Protein AF-A0A8T4DBE1-F1 (afdb_monomer)

pLDDT: mean 79.43, std 15.87, range [45.69, 93.06]

Secondary structure (DSSP, 8-state):
------------EEEEGGGS-HHHHHHIIIII-EEEEETTTTEEEEE-

Nearest PDB structures (foldseek):
  6ac8-assembly3_B  TM=5.406E-01  e=2.310E+00  Mycolicibacterium smegmatis MC2 155
  8a98-assembly1_Sh  TM=4.523E-01  e=6.947E+00  Leishmania major strain Friedlin
  2mk4-assembly1_A  TM=3.443E-01  e=7.972E+00  Aeromonas sobria

Solvent-accessible surface area (backbone atoms only — not comparable to full-atom values): 3079 Å² total; per-residue (Å²): 141,78,89,81,74,84,72,79,65,82,71,62,49,71,43,48,48,92,80,48,54,74,67,55,53,51,46,44,51,73,74,77,32,49,58,48,80,38,80,90,77,46,20,40,36,36,40,131

Mean predicted aligned error: 8.81 Å

Radius of gyration: 14.25 Å; Cα contacts (8 Å, |Δi|>4): 56; chains: 1; bounding box: 22×30×44 Å

Sequence (48 aa):
MTSHAQRDSAEDMKIPYRALTLKEAVYLLTHQFEGYFDAGTESVVLTE

Foldseek 3Di:
DDDDDPDPQQPWDWAAPVRDDPVRLVCCCPPPFPWDQDPVRNTTTGGD

Structure (mmCIF, N/CA/C/O backbone):
data_AF-A0A8T4DBE1-F1
#
_entry.id   AF-A0A8T4DBE1-F1
#
loop_
_atom_site.group_PDB
_atom_site.id
_atom_site.type_symbol
_atom_site.label_atom_id
_atom_site.label_alt_id
_atom_site.label_comp_id
_atom_site.label_asym_id
_atom_site.label_entity_id
_atom_site.label_seq_id
_atom_site.pdbx_PDB_ins_code
_atom_site.Cartn_x
_atom_site.Cartn_y
_atom_site.Cartn_z
_atom_site.occupancy
_atom_site.B_iso_or_equiv
_atom_site.auth_seq_id
_atom_site.auth_comp_id
_atom_site.auth_asym_id
_atom_site.auth_atom_id
_atom_site.pdbx_PDB_model_num
ATOM 1 N N . MET A 1 1 ? 1.012 -25.789 -33.760 1.00 48.53 1 MET A N 1
ATOM 2 C CA . MET A 1 1 ? 2.353 -25.163 -33.765 1.00 48.53 1 MET A CA 1
ATOM 3 C C . MET A 1 1 ? 2.108 -23.718 -34.175 1.00 48.53 1 MET A C 1
ATOM 5 O O . MET A 1 1 ? 1.691 -23.523 -35.298 1.00 48.53 1 MET A O 1
ATOM 9 N N . THR A 1 2 ? 2.070 -22.718 -33.304 1.00 45.69 2 THR A N 1
ATOM 10 C CA . THR A 1 2 ? 3.072 -22.299 -32.319 1.00 45.69 2 THR A CA 1
ATOM 11 C C . THR A 1 2 ? 2.396 -21.707 -31.083 1.00 45.69 2 THR A C 1
ATOM 13 O O . THR A 1 2 ? 1.623 -20.759 -31.172 1.00 45.69 2 THR A O 1
ATOM 16 N N . SER A 1 3 ? 2.722 -22.294 -29.935 1.00 60.44 3 SER A N 1
ATOM 17 C CA . SER A 1 3 ? 2.644 -21.646 -28.631 1.00 60.44 3 SER A CA 1
ATOM 18 C C . SER A 1 3 ? 3.613 -20.464 -28.630 1.00 60.44 3 SER A C 1
ATOM 20 O O . SER A 1 3 ? 4.731 -20.654 -29.096 1.00 60.44 3 SER A O 1
ATOM 22 N N . HIS A 1 4 ? 3.215 -19.289 -28.140 1.00 47.09 4 HIS A N 1
ATOM 23 C CA . HIS A 1 4 ? 4.141 -18.385 -27.457 1.00 47.09 4 HIS A CA 1
ATOM 24 C C . HIS A 1 4 ? 3.392 -17.360 -26.603 1.00 47.09 4 HIS A C 1
ATOM 26 O O . HIS A 1 4 ? 2.819 -16.398 -27.103 1.00 47.09 4 HIS A O 1
ATOM 32 N N . ALA A 1 5 ? 3.489 -17.614 -25.297 1.00 48.12 5 ALA A N 1
ATOM 33 C CA . ALA A 1 5 ? 3.549 -16.640 -24.220 1.00 48.12 5 ALA A CA 1
ATOM 34 C C . ALA A 1 5 ? 2.367 -15.670 -24.125 1.00 48.12 5 ALA A C 1
ATOM 36 O O . ALA A 1 5 ? 2.444 -14.500 -24.498 1.00 48.12 5 ALA A O 1
ATOM 37 N N . GLN A 1 6 ? 1.320 -16.156 -23.457 1.00 47.44 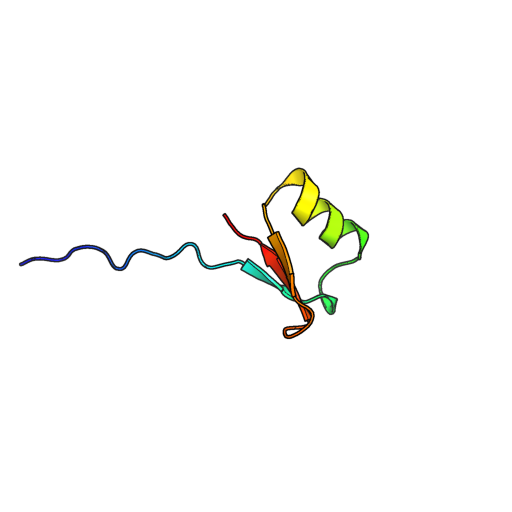6 GLN A N 1
ATOM 38 C CA . GLN A 1 6 ? 0.698 -15.378 -22.391 1.00 47.44 6 GLN A CA 1
ATOM 39 C C . GLN A 1 6 ? 1.858 -14.799 -21.567 1.00 47.44 6 GLN A C 1
ATOM 41 O O . GLN A 1 6 ? 2.592 -15.541 -20.918 1.00 47.44 6 GLN A O 1
ATOM 46 N N . ARG A 1 7 ? 2.151 -13.508 -21.750 1.00 49.59 7 ARG A N 1
ATOM 47 C CA . ARG A 1 7 ? 3.004 -12.793 -20.812 1.00 49.59 7 ARG A CA 1
ATOM 48 C C . ARG A 1 7 ? 2.212 -12.868 -19.519 1.00 49.59 7 ARG A C 1
ATOM 50 O O . ARG A 1 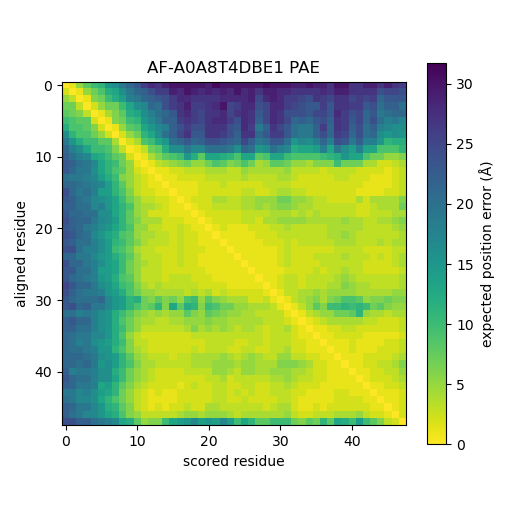7 ? 1.130 -12.289 -19.466 1.00 49.59 7 ARG A O 1
ATOM 57 N N . ASP A 1 8 ? 2.672 -13.670 -18.565 1.00 48.66 8 ASP A N 1
ATOM 58 C CA . ASP A 1 8 ? 2.389 -13.427 -17.157 1.00 48.66 8 ASP A CA 1
ATOM 59 C C . ASP A 1 8 ? 2.781 -11.967 -16.938 1.00 48.66 8 ASP A C 1
ATOM 61 O O . ASP A 1 8 ? 3.955 -11.626 -16.801 1.00 48.66 8 ASP A O 1
ATOM 65 N N . SER A 1 9 ? 1.808 -11.075 -17.118 1.00 51.19 9 SER A N 1
ATOM 66 C CA . SER A 1 9 ? 1.895 -9.721 -16.620 1.00 51.19 9 SER A CA 1
ATOM 67 C C . SER A 1 9 ? 2.155 -9.915 -15.145 1.00 51.19 9 SER A C 1
ATOM 69 O O . SER A 1 9 ? 1.326 -10.536 -14.490 1.00 51.19 9 SER A O 1
ATOM 71 N N . ALA A 1 10 ? 3.311 -9.470 -14.675 1.00 57.22 10 ALA A N 1
ATOM 72 C CA . ALA A 1 10 ? 3.557 -9.160 -13.283 1.00 57.22 10 ALA A CA 1
ATOM 73 C C . ALA A 1 10 ? 2.255 -8.697 -12.621 1.00 57.22 10 ALA A C 1
ATOM 75 O O . ALA A 1 10 ? 1.795 -7.583 -12.875 1.00 57.22 10 ALA A O 1
ATOM 76 N N . GLU A 1 11 ? 1.555 -9.595 -11.928 1.00 74.00 11 GLU A N 1
ATOM 77 C CA . GLU A 1 11 ? 0.253 -9.244 -11.381 1.00 74.00 11 GLU A CA 1
ATOM 78 C C . GLU A 1 11 ? 0.524 -8.351 -10.178 1.00 74.00 11 GLU A C 1
ATOM 80 O O . GLU A 1 11 ? 1.059 -8.817 -9.171 1.00 74.00 11 GLU A O 1
ATOM 85 N N . ASP A 1 12 ? 0.176 -7.067 -10.299 1.00 80.62 12 ASP A N 1
ATOM 86 C CA . ASP A 1 12 ? 0.272 -6.112 -9.201 1.00 80.62 12 ASP A CA 1
ATOM 87 C C . ASP A 1 12 ? -0.369 -6.709 -7.942 1.00 80.62 12 ASP A C 1
ATOM 89 O O . ASP A 1 12 ? -1.570 -7.019 -7.903 1.00 80.62 12 ASP A O 1
ATOM 93 N N . MET A 1 13 ? 0.426 -6.864 -6.886 1.00 87.19 13 MET A N 1
ATOM 94 C CA . MET A 1 13 ? -0.041 -7.488 -5.659 1.00 87.19 13 MET A CA 1
ATOM 95 C C . MET A 1 13 ? -0.789 -6.456 -4.818 1.00 87.19 13 MET A C 1
ATOM 97 O O . MET A 1 13 ? -0.209 -5.506 -4.290 1.00 87.19 13 MET A O 1
ATOM 101 N N . LYS A 1 14 ? -2.103 -6.650 -4.675 1.00 91.25 14 LYS A N 1
ATOM 102 C CA . LYS A 1 14 ? -2.988 -5.739 -3.936 1.00 91.25 14 LYS A CA 1
ATOM 103 C C . LYS A 1 14 ? -3.242 -6.235 -2.518 1.00 91.25 14 LYS A C 1
ATOM 105 O O . LYS A 1 14 ? -3.829 -7.298 -2.321 1.00 91.25 14 LYS A O 1
ATOM 110 N N . ILE A 1 15 ? -2.864 -5.435 -1.525 1.0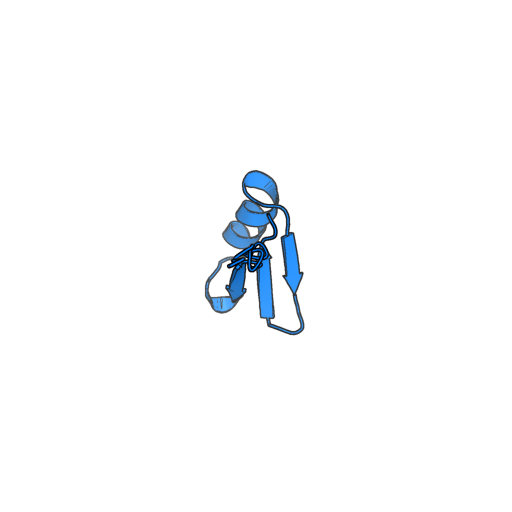0 91.50 15 ILE A N 1
ATOM 111 C CA . ILE A 1 15 ? -3.039 -5.742 -0.102 1.00 91.50 15 ILE A CA 1
ATOM 112 C C . ILE A 1 15 ? -4.027 -4.747 0.527 1.00 91.50 15 ILE A C 1
ATOM 114 O O . ILE A 1 15 ? -3.717 -3.560 0.613 1.00 91.50 15 ILE A O 1
ATOM 118 N N . PRO A 1 16 ? -5.209 -5.182 1.001 1.00 93.06 16 PRO A N 1
ATOM 119 C CA . PRO A 1 16 ? -6.193 -4.290 1.618 1.00 93.06 16 PRO A CA 1
ATOM 120 C C . PRO A 1 16 ? -5.653 -3.565 2.858 1.00 93.06 16 PRO A C 1
ATOM 122 O O . PRO A 1 16 ? -4.984 -4.181 3.687 1.00 93.06 16 PRO A O 1
ATOM 125 N N . TYR A 1 17 ? -6.035 -2.304 3.073 1.00 87.19 17 TYR A N 1
ATOM 126 C CA . TYR A 1 17 ? -5.592 -1.512 4.233 1.00 87.19 17 TYR A CA 1
ATOM 127 C C . TYR A 1 17 ? -5.921 -2.161 5.570 1.00 87.19 17 TYR A C 1
ATOM 129 O O . TYR A 1 17 ? -5.114 -2.134 6.486 1.00 87.19 17 TYR A O 1
ATOM 137 N N . ARG A 1 18 ? -7.078 -2.819 5.676 1.00 88.50 18 ARG A N 1
ATOM 138 C CA . ARG A 1 18 ? -7.475 -3.545 6.893 1.00 88.50 18 ARG A CA 1
ATOM 139 C C . ARG A 1 18 ? -6.540 -4.704 7.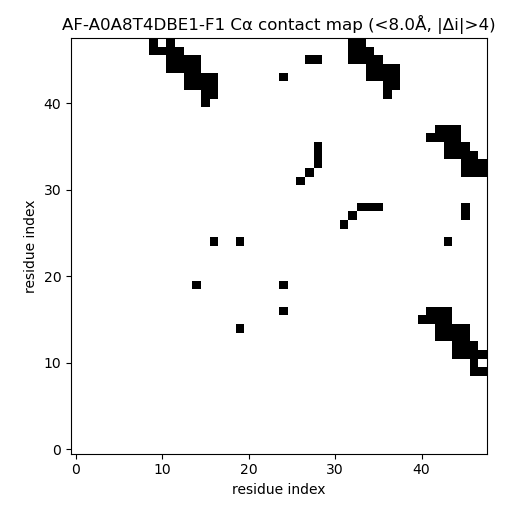265 1.00 88.50 18 ARG A C 1
ATOM 141 O O . ARG A 1 18 ? -6.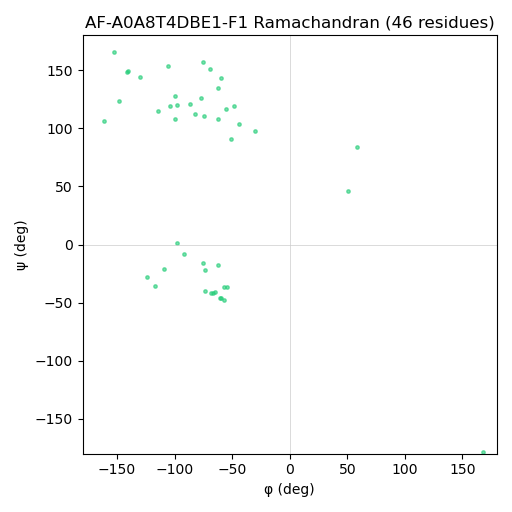628 -5.202 8.381 1.00 88.50 18 ARG A O 1
ATOM 148 N N . ALA A 1 19 ? -5.723 -5.176 6.323 1.00 90.69 19 ALA A N 1
ATOM 149 C CA . ALA A 1 19 ? -4.795 -6.281 6.526 1.00 90.69 19 ALA A CA 1
ATOM 150 C C . ALA A 1 19 ? -3.403 -5.812 6.976 1.00 90.69 19 ALA A C 1
ATOM 152 O O . ALA A 1 19 ? -2.580 -6.652 7.328 1.00 90.69 19 ALA A O 1
ATOM 153 N N . LEU A 1 20 ? -3.140 -4.500 6.966 1.00 89.06 20 LEU A N 1
ATOM 154 C CA . LEU A 1 20 ? -1.844 -3.916 7.295 1.00 89.06 20 LEU A CA 1
ATOM 155 C C . LEU A 1 20 ? -1.994 -2.796 8.321 1.00 89.06 20 LEU A C 1
ATOM 157 O O . LEU A 1 20 ? -2.907 -1.973 8.275 1.00 89.06 20 LEU A O 1
ATOM 161 N N . THR A 1 21 ? -1.025 -2.690 9.217 1.00 91.50 21 THR A N 1
ATOM 162 C CA . THR A 1 21 ? -0.797 -1.450 9.954 1.00 91.50 21 THR A CA 1
ATOM 163 C C . THR A 1 21 ? -0.127 -0.415 9.049 1.00 91.50 21 THR A C 1
ATOM 165 O O . THR A 1 21 ? 0.573 -0.751 8.092 1.00 91.50 21 THR A O 1
ATOM 168 N N . LEU A 1 22 ? -0.266 0.873 9.386 1.00 85.88 22 LEU A N 1
ATOM 169 C CA . LEU A 1 22 ? 0.391 1.956 8.643 1.00 85.88 22 LEU A CA 1
ATOM 170 C C . LEU A 1 22 ? 1.913 1.744 8.531 1.00 85.88 22 LEU A C 1
ATOM 172 O O . LEU A 1 22 ? 2.510 2.035 7.500 1.00 85.88 22 LEU A O 1
ATOM 176 N N . LYS A 1 23 ? 2.539 1.197 9.582 1.00 91.44 23 LYS A N 1
ATOM 177 C CA . LYS A 1 23 ? 3.977 0.910 9.603 1.00 91.44 23 LYS A CA 1
ATOM 178 C C . LYS A 1 23 ? 4.361 -0.184 8.603 1.00 91.44 23 LYS A C 1
ATOM 180 O O . LYS A 1 23 ? 5.380 -0.046 7.936 1.00 91.44 23 LYS A O 1
ATOM 185 N N . GLU A 1 24 ? 3.562 -1.243 8.494 1.00 90.38 24 GLU A N 1
ATOM 186 C CA . GLU A 1 24 ? 3.802 -2.332 7.538 1.00 90.38 24 GLU A CA 1
ATOM 187 C C . GLU A 1 24 ? 3.602 -1.860 6.099 1.00 90.38 24 GLU A C 1
ATOM 189 O O . GLU A 1 24 ? 4.438 -2.143 5.246 1.00 90.38 24 GLU A O 1
ATOM 194 N N . ALA A 1 25 ? 2.557 -1.067 5.847 1.00 86.00 25 ALA A N 1
ATOM 195 C CA . ALA A 1 25 ? 2.316 -0.481 4.534 1.00 86.00 25 ALA A CA 1
ATOM 196 C C . ALA A 1 25 ? 3.485 0.409 4.076 1.00 86.00 25 ALA A C 1
ATOM 198 O O . ALA A 1 25 ? 3.976 0.265 2.960 1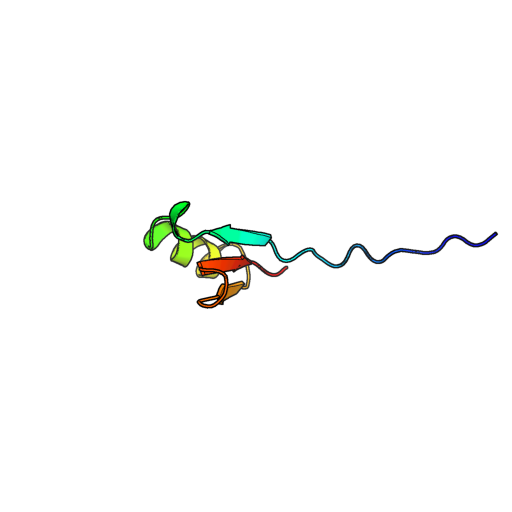.00 86.00 25 ALA A O 1
ATOM 199 N N . VAL A 1 26 ? 3.988 1.283 4.955 1.00 87.94 26 VAL A N 1
ATOM 200 C CA . VAL A 1 26 ? 5.158 2.123 4.654 1.00 87.94 26 VAL A CA 1
ATOM 201 C C . VAL A 1 26 ? 6.415 1.276 4.453 1.00 87.94 26 VAL A C 1
ATOM 203 O O . VAL A 1 26 ? 7.194 1.559 3.547 1.00 87.94 26 VAL A O 1
ATOM 206 N N . TYR A 1 27 ? 6.627 0.239 5.267 1.00 89.25 27 TYR A N 1
ATOM 207 C CA . TYR A 1 27 ? 7.789 -0.641 5.132 1.00 89.25 27 TYR A CA 1
ATOM 208 C C . TYR A 1 27 ? 7.818 -1.348 3.771 1.00 89.25 27 TYR A C 1
ATOM 210 O O . TYR A 1 27 ? 8.852 -1.328 3.104 1.00 89.25 27 TYR A O 1
ATOM 218 N N . LEU A 1 28 ? 6.684 -1.901 3.329 1.00 86.62 28 LEU A N 1
ATOM 219 C CA . LEU A 1 28 ? 6.567 -2.572 2.031 1.00 86.62 28 LEU A CA 1
ATOM 220 C C . LEU A 1 28 ? 6.965 -1.650 0.872 1.00 86.62 28 LEU A C 1
ATOM 222 O O . LEU A 1 28 ? 7.799 -2.035 0.057 1.00 86.62 28 LEU A O 1
ATOM 226 N N . LEU A 1 29 ? 6.446 -0.420 0.874 1.00 84.75 29 LEU A N 1
ATOM 227 C CA . LEU A 1 29 ? 6.654 0.569 -0.189 1.00 84.75 29 LEU A CA 1
ATOM 228 C C . LEU A 1 29 ? 8.035 1.234 -0.196 1.00 84.75 29 LEU A C 1
ATOM 230 O O . LEU A 1 29 ? 8.387 1.918 -1.149 1.00 84.75 29 LEU A O 1
ATOM 234 N N . THR A 1 30 ? 8.795 1.122 0.893 1.00 84.12 30 THR A N 1
ATOM 235 C CA . THR A 1 30 ? 10.096 1.803 1.018 1.00 84.12 30 THR A CA 1
ATOM 236 C C . THR A 1 30 ? 11.282 0.855 0.964 1.00 84.12 30 THR A C 1
ATOM 238 O O . THR A 1 30 ? 12.390 1.311 0.697 1.00 84.12 30 THR A O 1
ATOM 241 N N . HIS A 1 31 ? 11.080 -0.435 1.251 1.00 78.69 31 HIS A N 1
ATOM 242 C CA . HIS A 1 31 ? 12.183 -1.385 1.419 1.00 7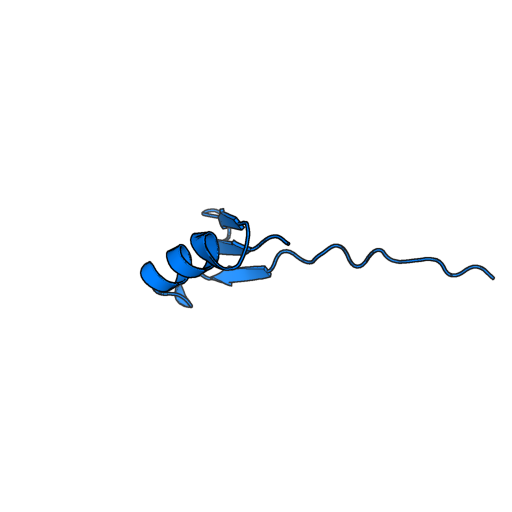8.69 31 HIS A CA 1
ATOM 243 C C . HIS A 1 31 ? 12.124 -2.608 0.508 1.00 78.69 31 HIS A C 1
ATOM 245 O O . HIS A 1 31 ? 13.183 -3.173 0.245 1.00 78.69 31 HIS A O 1
ATOM 251 N N . GLN A 1 32 ? 10.940 -3.061 0.081 1.00 73.19 32 GLN A N 1
ATOM 252 C CA . GLN A 1 32 ? 10.830 -4.318 -0.668 1.00 73.19 32 GLN A CA 1
ATOM 253 C C . GLN A 1 32 ? 10.296 -4.169 -2.087 1.00 73.19 32 GLN A C 1
ATOM 255 O O . GLN A 1 32 ? 10.749 -4.908 -2.953 1.00 73.19 32 GLN A O 1
ATOM 260 N N . PHE A 1 33 ? 9.361 -3.252 -2.321 1.00 80.50 33 PHE A N 1
ATOM 261 C CA . PHE A 1 33 ? 8.658 -3.165 -3.597 1.00 80.50 33 PHE A CA 1
ATOM 262 C C . PHE A 1 33 ? 8.445 -1.710 -3.992 1.00 80.50 33 PHE A C 1
ATOM 264 O O . PHE A 1 33 ? 8.248 -0.851 -3.125 1.00 80.50 33 PHE A O 1
ATOM 271 N N . GLU A 1 34 ? 8.437 -1.444 -5.297 1.00 86.31 34 GLU A N 1
ATOM 272 C CA . GLU A 1 34 ? 7.787 -0.242 -5.805 1.00 86.31 34 GLU A CA 1
ATOM 273 C C . GLU A 1 34 ? 6.268 -0.386 -5.623 1.00 86.31 34 GLU A C 1
ATOM 275 O O . GLU A 1 34 ? 5.722 -1.488 -5.540 1.00 86.31 34 GLU A O 1
ATOM 280 N N . GLY A 1 35 ? 5.556 0.725 -5.456 1.00 88.94 35 GLY A N 1
ATOM 281 C CA . GLY A 1 35 ? 4.118 0.657 -5.240 1.00 88.94 35 GLY A CA 1
ATOM 282 C C . GLY A 1 35 ? 3.494 1.963 -4.779 1.00 88.94 35 GLY A C 1
ATOM 283 O O . GLY A 1 35 ? 4.160 2.988 -4.623 1.00 88.94 35 GLY A O 1
ATOM 284 N N . TYR A 1 36 ? 2.188 1.923 -4.539 1.00 89.12 36 TYR A N 1
ATOM 285 C CA . TYR A 1 36 ? 1.407 3.085 -4.130 1.00 89.12 36 TYR A CA 1
ATOM 286 C C . TYR A 1 36 ? 0.179 2.703 -3.300 1.00 89.12 36 TYR A C 1
ATOM 288 O O . TYR A 1 36 ? -0.250 1.551 -3.239 1.00 89.12 36 TYR A O 1
ATOM 296 N N . PHE A 1 37 ? -0.401 3.705 -2.642 1.00 90.38 37 PHE A N 1
ATOM 297 C CA . PHE A 1 37 ? -1.685 3.581 -1.958 1.00 90.38 37 PHE A CA 1
ATOM 298 C C . PHE A 1 37 ? -2.822 3.859 -2.949 1.00 90.38 37 PHE A C 1
ATOM 300 O O . PHE A 1 37 ? -2.894 4.955 -3.505 1.00 90.38 37 PHE A O 1
ATOM 307 N N . ASP A 1 38 ? -3.718 2.893 -3.153 1.00 89.81 38 ASP A N 1
ATOM 308 C CA . ASP A 1 38 ? -4.930 3.051 -3.959 1.00 89.81 38 ASP A CA 1
ATOM 309 C C . ASP A 1 38 ? -6.145 3.287 -3.050 1.00 89.81 38 ASP A C 1
ATOM 311 O O . ASP A 1 38 ? -6.618 2.400 -2.332 1.00 89.81 38 ASP A O 1
ATOM 315 N N . ALA A 1 39 ? -6.648 4.522 -3.041 1.00 87.62 39 ALA A N 1
ATOM 316 C CA . ALA A 1 39 ? -7.826 4.897 -2.262 1.00 87.62 39 ALA A CA 1
ATOM 317 C C . ALA A 1 39 ? -9.141 4.355 -2.852 1.00 87.62 39 ALA A C 1
ATOM 319 O O . ALA A 1 39 ? -10.120 4.240 -2.122 1.00 87.62 39 ALA A O 1
ATOM 320 N N . GLY A 1 40 ? -9.178 4.023 -4.146 1.00 92.12 40 GLY A N 1
ATOM 321 C CA . GLY A 1 40 ? -10.364 3.486 -4.809 1.00 92.12 40 GLY A CA 1
ATOM 322 C C . GLY A 1 40 ? -10.640 2.035 -4.428 1.00 92.12 40 GLY A C 1
ATOM 323 O O . GLY A 1 40 ? -11.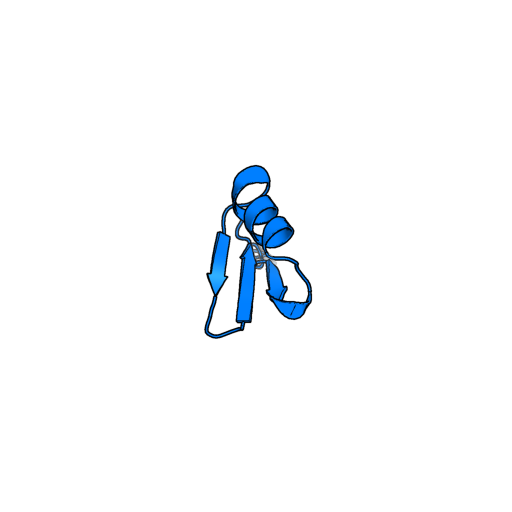792 1.67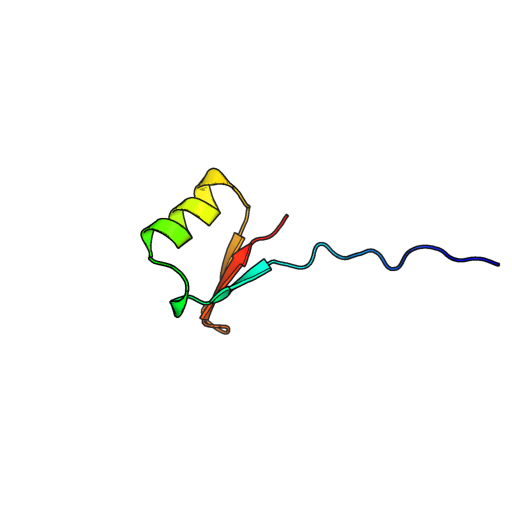1 -4.204 1.00 92.12 40 GLY A O 1
ATOM 324 N N . THR A 1 41 ? -9.594 1.213 -4.315 1.00 89.31 41 THR A N 1
ATOM 325 C CA . THR A 1 41 ? -9.702 -0.193 -3.878 1.00 89.31 41 THR A CA 1
ATOM 326 C C . THR A 1 41 ? -9.381 -0.405 -2.400 1.00 89.31 41 THR A C 1
ATOM 328 O O . THR A 1 41 ? -9.397 -1.543 -1.931 1.00 89.31 41 THR A O 1
ATOM 331 N N . GLU A 1 42 ? -9.079 0.672 -1.673 1.00 92.19 42 GLU A N 1
ATOM 332 C CA . GLU A 1 42 ? -8.658 0.652 -0.270 1.00 92.19 42 GLU A CA 1
ATOM 333 C C . GLU A 1 42 ? -7.509 -0.344 -0.011 1.00 92.19 42 GLU A C 1
ATOM 335 O O . GLU A 1 42 ? -7.539 -1.148 0.931 1.00 92.19 42 GLU A O 1
ATOM 340 N N . SER A 1 43 ? -6.494 -0.324 -0.879 1.00 92.38 43 SER A N 1
ATOM 341 C CA . SER A 1 43 ? -5.378 -1.272 -0.847 1.00 92.38 43 SER A CA 1
ATOM 342 C C . SER A 1 43 ? -4.033 -0.628 -1.160 1.00 92.38 43 SER A C 1
ATOM 344 O O . SER A 1 43 ? -3.942 0.295 -1.963 1.00 92.38 43 SER A O 1
ATOM 346 N N . VAL A 1 44 ? -2.969 -1.166 -0.574 1.00 92.38 44 VAL A N 1
ATOM 347 C CA . VAL A 1 44 ? -1.596 -0.942 -1.028 1.00 92.38 44 VAL A CA 1
ATOM 348 C C . VAL A 1 44 ? -1.371 -1.811 -2.259 1.00 92.38 44 VAL A C 1
ATOM 350 O O . VAL A 1 44 ? -1.621 -3.015 -2.208 1.00 92.38 44 VAL A O 1
ATOM 353 N N . VAL A 1 45 ? -0.934 -1.207 -3.356 1.00 91.69 45 VAL A N 1
ATOM 354 C CA . VAL A 1 45 ? -0.604 -1.896 -4.604 1.00 91.69 45 VAL A CA 1
ATOM 355 C C . VAL A 1 45 ? 0.909 -1.972 -4.703 1.00 91.69 45 VAL A C 1
ATOM 357 O O . VAL A 1 45 ? 1.573 -0.936 -4.692 1.00 91.69 45 VAL A O 1
ATOM 360 N N . LEU A 1 46 ? 1.438 -3.189 -4.755 1.00 90.94 46 LEU A N 1
ATOM 361 C CA . LEU A 1 46 ? 2.855 -3.457 -4.966 1.00 90.94 46 LEU A CA 1
ATOM 362 C C . LEU A 1 46 ? 3.061 -3.818 -6.434 1.00 90.94 46 LEU A C 1
ATOM 364 O O . LEU A 1 46 ? 2.372 -4.697 -6.954 1.00 90.94 46 LEU A O 1
ATOM 368 N N . THR A 1 47 ? 3.990 -3.128 -7.074 1.00 84.62 47 THR A N 1
ATOM 369 C CA . THR A 1 47 ? 4.428 -3.368 -8.448 1.00 84.62 47 THR A CA 1
ATOM 370 C C . THR A 1 47 ? 5.806 -4.036 -8.415 1.00 84.62 47 THR A C 1
ATOM 372 O O . THR A 1 47 ? 6.528 -3.890 -7.425 1.00 84.62 47 THR A O 1
ATOM 375 N N . GLU A 1 48 ? 6.146 -4.803 -9.459 1.00 67.75 48 GLU A N 1
ATOM 376 C CA . GLU A 1 48 ? 7.488 -5.405 -9.614 1.00 67.75 48 GLU A CA 1
ATOM 377 C C . GLU A 1 48 ? 8.628 -4.389 -9.492 1.00 67.75 48 GLU A C 1
ATOM 379 O O . GLU A 1 48 ? 8.480 -3.266 -10.027 1.00 67.75 48 GLU A O 1
#